Protein AF-A0A1A8D277-F1 (afdb_monomer_lite)

Foldseek 3Di:
DDDPDDDPDPPPPPDDPPVPVVVVVVVVVVVVVVVVPPPPDDDFDDWADWDWAPDDPVKIKTFTHAGPDFDQWDWDWDADPVGDIDIDIGGRVDGMDMD

Radius of gyration: 30.78 Å; chains: 1; bounding box: 36×24×105 Å

Structure (mmCIF, N/CA/C/O backbone):
data_AF-A0A1A8D277-F1
#
_entry.id   AF-A0A1A8D277-F1
#
loop_
_atom_site.group_PDB
_atom_site.id
_atom_site.type_symbol
_atom_site.label_atom_id
_atom_site.label_alt_id
_atom_site.label_comp_id
_atom_site.label_asym_id
_atom_site.label_entity_id
_atom_site.label_seq_id
_atom_site.pdbx_PDB_ins_code
_atom_site.Cartn_x
_atom_site.Cartn_y
_atom_site.Cartn_z
_atom_site.occupancy
_atom_site.B_iso_or_equiv
_atom_site.auth_seq_id
_atom_site.auth_comp_id
_atom_site.auth_asym_id
_atom_site.auth_atom_id
_atom_site.pdbx_PDB_model_num
ATOM 1 N N . LEU A 1 1 ? 0.867 -13.371 89.975 1.00 43.84 1 LEU A N 1
ATOM 2 C CA . LEU A 1 1 ? 0.902 -12.444 88.822 1.00 43.84 1 LEU A CA 1
ATOM 3 C C . LEU A 1 1 ? -0.432 -12.545 88.092 1.00 43.84 1 LEU A C 1
ATOM 5 O O . LEU A 1 1 ? -0.760 -13.638 87.655 1.00 43.84 1 LEU A O 1
ATOM 9 N N . ARG A 1 2 ? -1.218 -11.464 88.009 1.00 46.56 2 ARG A N 1
ATOM 10 C CA . ARG A 1 2 ? -2.378 -11.377 87.105 1.00 46.56 2 ARG A CA 1
ATOM 11 C C . ARG A 1 2 ? -1.921 -10.592 85.880 1.00 46.56 2 ARG A C 1
ATOM 13 O O . ARG A 1 2 ? -1.563 -9.429 86.026 1.00 46.56 2 ARG A O 1
ATOM 20 N N . SER A 1 3 ? -1.856 -11.238 84.720 1.00 54.50 3 SER A N 1
ATOM 21 C CA . SER A 1 3 ? -1.573 -10.556 83.459 1.00 54.50 3 SER A CA 1
ATOM 22 C C . SER A 1 3 ? -2.796 -9.732 83.070 1.00 54.50 3 SER A C 1
ATOM 24 O O . SER A 1 3 ? -3.867 -10.287 82.836 1.00 54.50 3 SER A O 1
ATOM 26 N N . ILE A 1 4 ? -2.636 -8.413 83.034 1.00 53.00 4 ILE A N 1
ATOM 27 C CA . ILE A 1 4 ? -3.587 -7.493 82.411 1.00 53.00 4 ILE A CA 1
ATOM 28 C C . ILE A 1 4 ? -3.081 -7.314 80.981 1.00 53.00 4 ILE A C 1
ATOM 30 O O . ILE A 1 4 ? -2.300 -6.410 80.706 1.00 53.00 4 ILE A O 1
ATOM 34 N N . ALA A 1 5 ? -3.417 -8.255 80.105 1.00 56.59 5 ALA A N 1
ATOM 35 C CA . ALA A 1 5 ? -3.294 -8.046 78.672 1.00 56.59 5 ALA A CA 1
ATOM 36 C C . ALA A 1 5 ? -4.706 -7.736 78.180 1.00 56.59 5 ALA A C 1
ATOM 38 O O . ALA A 1 5 ? -5.592 -8.577 78.314 1.00 56.59 5 ALA A O 1
ATOM 39 N N . THR A 1 6 ? -4.926 -6.507 77.722 1.00 65.69 6 THR A N 1
ATOM 40 C CA . THR A 1 6 ? -6.150 -6.149 77.005 1.00 65.69 6 THR A CA 1
ATOM 41 C C . THR A 1 6 ? -6.123 -6.884 75.670 1.00 65.69 6 THR A C 1
ATOM 43 O O . THR A 1 6 ? -5.074 -6.908 75.019 1.00 65.69 6 THR A O 1
ATOM 46 N N . ASP A 1 7 ? -7.239 -7.506 75.292 1.00 66.38 7 ASP A N 1
ATOM 47 C CA . ASP A 1 7 ? -7.389 -8.113 73.970 1.00 66.38 7 ASP A CA 1
ATOM 48 C C . ASP A 1 7 ? -7.052 -7.062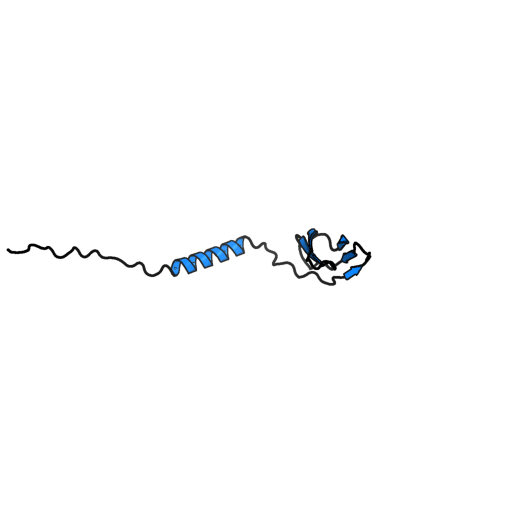 72.898 1.00 66.38 7 ASP A C 1
ATOM 50 O O . ASP A 1 7 ? -7.392 -5.888 73.080 1.00 66.38 7 ASP A O 1
ATOM 54 N N . PRO A 1 8 ? -6.314 -7.419 71.832 1.00 64.88 8 PRO A N 1
ATOM 55 C CA . PRO A 1 8 ? -5.897 -6.437 70.843 1.00 64.88 8 PRO A CA 1
ATOM 56 C C . PRO A 1 8 ? -7.136 -5.792 70.219 1.00 64.88 8 PRO A C 1
ATOM 58 O O . PRO A 1 8 ? -8.061 -6.505 69.826 1.00 64.88 8 PRO A O 1
ATOM 61 N N . ASP A 1 9 ? -7.138 -4.456 70.129 1.00 64.31 9 ASP A N 1
ATOM 62 C CA . ASP A 1 9 ? -8.172 -3.725 69.401 1.00 64.31 9 ASP A CA 1
ATOM 63 C C . ASP A 1 9 ? -8.278 -4.335 68.008 1.00 64.31 9 ASP A C 1
ATOM 65 O O . ASP A 1 9 ? -7.282 -4.478 67.294 1.00 64.31 9 ASP A O 1
ATOM 69 N N . GLU A 1 10 ? -9.489 -4.754 67.663 1.00 62.53 10 GLU A N 1
ATOM 70 C CA . GLU A 1 10 ? -9.809 -5.400 66.405 1.00 62.53 10 GLU A CA 1
ATOM 71 C C . GLU A 1 10 ? -9.505 -4.399 65.280 1.00 62.53 10 GLU A C 1
ATOM 73 O O . GLU A 1 10 ? -10.316 -3.544 64.923 1.00 62.53 10 GLU A O 1
ATOM 78 N N . ILE A 1 11 ? -8.276 -4.429 64.761 1.00 62.25 11 ILE A N 1
ATOM 79 C CA . ILE A 1 11 ? -7.869 -3.646 63.598 1.00 62.25 11 ILE A CA 1
ATOM 80 C C . ILE A 1 11 ? -8.610 -4.251 62.415 1.00 62.25 11 ILE A C 1
ATOM 82 O O . ILE A 1 11 ? -8.190 -5.249 61.830 1.00 62.25 11 ILE A O 1
ATOM 86 N N . HIS A 1 12 ? -9.763 -3.661 62.110 1.00 60.28 12 HIS A N 1
ATOM 87 C CA . HIS A 1 12 ? -10.608 -4.038 60.991 1.00 60.28 12 HIS A CA 1
ATOM 88 C C . HIS A 1 12 ? -9.846 -3.739 59.695 1.00 60.28 12 HIS A C 1
ATOM 90 O O . HIS A 1 12 ? -9.880 -2.630 59.160 1.00 60.28 12 HIS A O 1
ATOM 96 N N . MET A 1 13 ? -9.100 -4.730 59.210 1.00 59.09 13 MET A N 1
ATOM 97 C CA . MET A 1 13 ? -8.437 -4.679 57.917 1.00 59.09 13 MET A CA 1
ATOM 98 C C . MET A 1 13 ? -9.501 -4.947 56.851 1.00 59.09 13 MET A C 1
ATOM 100 O O . MET A 1 13 ? -9.859 -6.092 56.573 1.00 59.09 13 MET A O 1
ATOM 104 N N . TYR A 1 14 ? -10.056 -3.882 56.280 1.00 57.41 14 TYR A N 1
ATOM 105 C CA . TYR A 1 14 ? -10.924 -4.004 55.115 1.00 57.41 14 TYR A CA 1
ATOM 106 C C . TYR A 1 14 ? -10.041 -4.330 53.913 1.00 57.41 14 TYR A C 1
ATOM 108 O O . TYR A 1 14 ? -9.392 -3.451 53.347 1.00 57.41 14 TYR A O 1
ATOM 116 N N . ASN A 1 15 ? -9.983 -5.611 53.550 1.00 57.81 15 ASN A N 1
ATOM 117 C CA . ASN A 1 15 ? -9.430 -6.009 52.264 1.00 57.81 15 ASN A CA 1
ATOM 118 C C . ASN A 1 15 ? -10.270 -5.337 51.180 1.00 57.81 15 ASN A C 1
ATOM 120 O O . ASN A 1 15 ? -11.472 -5.587 51.071 1.00 57.81 15 ASN A O 1
ATOM 124 N N . VAL A 1 16 ? -9.645 -4.452 50.409 1.00 63.44 16 VAL A N 1
ATOM 125 C CA . VAL A 1 16 ? -10.282 -3.904 49.217 1.00 63.44 16 VAL A CA 1
ATOM 126 C C . VAL A 1 16 ? -10.401 -5.064 48.237 1.00 63.44 16 VAL A C 1
ATOM 128 O O . VAL A 1 16 ? -9.405 -5.728 47.946 1.00 63.44 16 VAL A O 1
ATOM 131 N N . ALA A 1 17 ? -11.627 -5.357 47.799 1.00 60.69 17 ALA A N 1
ATOM 132 C CA . ALA A 1 17 ? -11.850 -6.327 46.739 1.00 60.69 17 ALA A CA 1
ATOM 133 C C . ALA A 1 17 ? -10.989 -5.936 45.532 1.00 60.69 17 ALA A C 1
ATOM 135 O O . ALA A 1 17 ? -10.865 -4.749 45.227 1.00 60.69 17 ALA A O 1
ATOM 136 N N . AS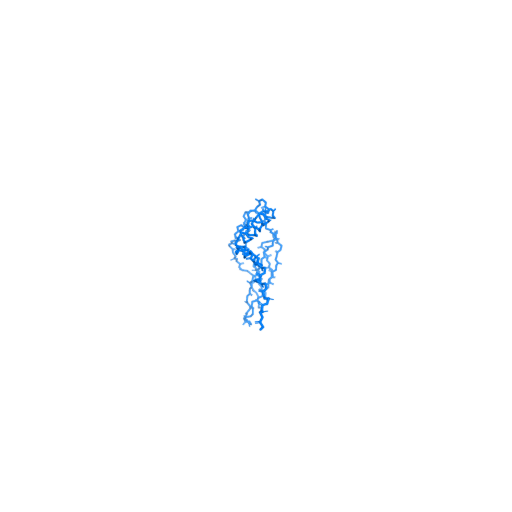P A 1 18 ? -10.375 -6.938 44.907 1.00 63.53 18 ASP A N 1
ATOM 137 C CA . ASP A 1 18 ? -9.500 -6.795 43.749 1.00 63.53 18 ASP A CA 1
ATOM 138 C C . ASP A 1 18 ? -10.034 -5.728 42.779 1.00 63.53 18 ASP A C 1
ATOM 140 O O . ASP A 1 18 ? -11.214 -5.754 42.405 1.00 63.53 18 ASP A O 1
ATOM 144 N N . PHE A 1 19 ? -9.179 -4.778 42.388 1.00 71.50 19 PHE A N 1
ATOM 145 C CA . PHE A 1 19 ? -9.528 -3.611 41.569 1.00 71.50 19 PHE A CA 1
ATOM 146 C C . PHE A 1 19 ? -9.814 -3.984 40.102 1.00 71.50 19 PHE A C 1
ATOM 148 O O . PHE A 1 19 ? -9.544 -3.211 39.189 1.00 71.50 19 PHE A O 1
ATOM 155 N N . SER A 1 20 ? -10.399 -5.153 39.865 1.00 68.50 20 SER A N 1
ATOM 156 C CA . SER A 1 20 ? -10.972 -5.594 38.592 1.00 68.50 20 SER A CA 1
ATOM 157 C C . SER A 1 20 ? -11.831 -4.511 37.925 1.00 68.50 20 SER A C 1
ATOM 159 O O . SER A 1 20 ? -11.729 -4.308 36.723 1.00 68.50 20 SER A O 1
ATOM 161 N N . PHE A 1 21 ? -12.564 -3.713 38.708 1.00 70.44 21 PHE A N 1
ATOM 162 C CA . PHE A 1 21 ? -13.319 -2.560 38.206 1.00 70.44 21 PHE A CA 1
ATOM 163 C C . PHE A 1 21 ? -12.447 -1.463 37.566 1.00 70.44 21 PHE A C 1
ATOM 165 O O . PHE A 1 21 ? -12.889 -0.781 36.644 1.00 70.44 21 PHE A O 1
ATOM 172 N N . LEU A 1 22 ? -11.205 -1.269 38.029 1.00 80.31 22 LEU A N 1
ATOM 173 C CA . LEU A 1 22 ? -10.284 -0.326 37.388 1.00 80.31 22 LEU A CA 1
ATOM 174 C C . LEU A 1 22 ? -9.858 -0.811 36.002 1.00 80.31 22 LEU A C 1
ATOM 176 O O . LEU A 1 22 ? -9.607 0.034 35.150 1.00 80.31 22 LEU A O 1
ATOM 180 N N . LEU A 1 23 ? -9.802 -2.125 35.761 1.00 80.50 23 LEU A N 1
ATOM 181 C CA . LEU A 1 23 ? -9.497 -2.662 34.433 1.00 80.50 23 LEU A CA 1
ATOM 182 C C . LEU A 1 23 ? -10.607 -2.291 33.446 1.00 80.50 23 LEU A C 1
ATOM 184 O O . LEU A 1 23 ? -10.314 -1.723 32.400 1.00 80.50 23 LEU A O 1
ATOM 188 N N . ASP A 1 24 ? -11.871 -2.456 33.843 1.00 82.50 24 ASP A N 1
ATOM 189 C CA . ASP A 1 24 ? -13.021 -2.067 33.016 1.00 82.50 24 ASP A CA 1
ATOM 190 C C . ASP A 1 24 ? -13.038 -0.557 32.712 1.00 82.50 24 ASP A C 1
ATOM 192 O O . ASP A 1 24 ? -13.340 -0.140 31.592 1.00 82.50 24 ASP A O 1
ATOM 196 N N . ILE A 1 25 ? -12.700 0.285 33.701 1.00 85.75 25 ILE A N 1
ATOM 197 C CA . ILE A 1 25 ? -12.599 1.741 33.504 1.00 85.75 25 ILE A CA 1
ATOM 198 C C . ILE A 1 25 ? -11.473 2.082 32.525 1.00 85.75 25 ILE A C 1
ATOM 200 O O . ILE A 1 25 ? -11.657 2.935 31.655 1.00 85.75 25 ILE A O 1
ATOM 204 N N . VAL A 1 26 ? -10.303 1.459 32.686 1.00 91.19 26 VAL A N 1
ATOM 205 C CA . VAL A 1 26 ? -9.132 1.716 31.842 1.00 91.19 26 VAL A CA 1
ATOM 206 C C . VAL A 1 26 ? -9.405 1.291 30.406 1.00 91.19 26 VAL A C 1
ATOM 208 O O . VAL A 1 26 ? -9.121 2.070 29.495 1.00 91.19 26 VAL A O 1
ATOM 211 N N . ASP A 1 27 ? -10.003 0.120 30.201 1.00 89.69 27 ASP A N 1
ATOM 212 C CA . ASP A 1 27 ? -10.357 -0.383 28.874 1.00 89.69 27 ASP A CA 1
ATOM 213 C C . ASP A 1 27 ? -11.384 0.535 28.206 1.00 89.69 27 ASP A C 1
ATOM 215 O O . ASP A 1 27 ? -11.171 1.014 27.091 1.00 89.69 27 ASP A O 1
ATOM 219 N N . ASN A 1 28 ? -12.451 0.896 28.927 1.00 88.38 28 ASN A N 1
ATOM 220 C CA . ASN A 1 28 ? -13.483 1.777 28.391 1.00 88.38 28 ASN A CA 1
ATOM 221 C C . ASN A 1 28 ? -12.937 3.164 28.029 1.00 88.38 28 ASN A C 1
ATOM 223 O O . ASN A 1 28 ? -13.270 3.713 26.975 1.00 88.38 28 ASN A O 1
ATOM 227 N N . LEU A 1 29 ? -12.095 3.743 28.885 1.00 91.06 29 LEU A N 1
ATOM 228 C CA . LEU A 1 29 ? -11.489 5.043 28.619 1.00 91.06 29 LEU A CA 1
ATOM 229 C C . LEU A 1 29 ? -10.525 4.976 27.429 1.00 91.06 29 LEU A C 1
ATOM 231 O O . LEU A 1 29 ? -10.524 5.886 26.599 1.00 91.06 29 LEU A O 1
ATOM 235 N N . SER A 1 30 ? -9.742 3.900 27.330 1.00 91.12 30 SER A N 1
ATOM 236 C CA . SER A 1 30 ? -8.806 3.671 26.226 1.00 91.12 30 SER A CA 1
ATOM 237 C C . SER A 1 30 ? -9.536 3.564 24.891 1.00 91.12 30 SER A C 1
ATOM 239 O O . SER A 1 30 ? -9.152 4.232 23.930 1.00 91.12 30 SER A O 1
ATOM 241 N N . ASP A 1 31 ? -10.633 2.811 24.838 1.00 89.00 31 ASP A N 1
ATOM 242 C CA . ASP A 1 31 ? -11.453 2.672 23.635 1.00 89.00 31 ASP A CA 1
ATOM 243 C C . ASP A 1 31 ? -12.088 4.000 23.220 1.00 89.00 31 ASP A C 1
ATOM 245 O O . ASP A 1 31 ? -12.019 4.399 22.054 1.00 89.00 31 ASP A O 1
ATOM 249 N N . ASN A 1 32 ? -12.682 4.723 24.172 1.00 88.00 32 ASN A N 1
ATOM 250 C CA . ASN A 1 32 ? -13.294 6.020 23.893 1.00 88.00 32 ASN A CA 1
ATOM 251 C C . ASN A 1 32 ? -12.264 7.041 23.396 1.00 88.00 32 ASN A C 1
ATOM 253 O O . ASN A 1 32 ? -12.539 7.787 22.454 1.00 88.00 32 ASN A O 1
ATOM 257 N N . LEU A 1 33 ? -11.067 7.056 23.986 1.00 87.94 33 LEU A N 1
ATOM 258 C CA . LEU A 1 33 ? -9.990 7.943 23.562 1.00 87.94 33 LEU A CA 1
ATOM 259 C C . LEU A 1 33 ? -9.491 7.591 22.154 1.00 87.94 33 LEU A C 1
ATOM 261 O O . LEU A 1 33 ? -9.371 8.481 21.312 1.00 87.94 33 LEU A O 1
ATOM 265 N N . CYS A 1 34 ? -9.263 6.307 21.870 1.00 85.50 34 CYS A N 1
ATOM 266 C CA . CYS A 1 34 ? -8.859 5.836 20.545 1.00 85.50 34 CYS A CA 1
ATOM 267 C C . CYS A 1 34 ? -9.896 6.190 19.472 1.00 85.50 34 CYS A C 1
ATOM 269 O O . CYS A 1 34 ? -9.535 6.652 18.389 1.00 85.50 34 CYS A O 1
ATOM 271 N N . ASN A 1 35 ? -11.184 6.030 19.779 1.00 82.44 35 ASN A N 1
ATOM 272 C CA . ASN A 1 35 ? -12.269 6.364 18.859 1.00 82.44 35 ASN A CA 1
ATOM 273 C C . ASN A 1 35 ? -12.409 7.875 18.629 1.00 82.44 35 ASN A C 1
ATOM 275 O O . ASN A 1 35 ? -12.763 8.281 17.529 1.00 82.44 35 ASN A O 1
ATOM 279 N N . SER A 1 36 ? -12.091 8.703 19.628 1.00 80.25 36 SER A N 1
ATOM 280 C CA . SER A 1 36 ? -12.087 10.167 19.499 1.00 80.25 36 SER A CA 1
ATOM 281 C C . SER A 1 36 ? -10.991 10.674 18.548 1.00 80.25 36 SER A C 1
ATOM 283 O O . SER A 1 36 ? -11.186 11.657 17.836 1.00 80.25 36 SER A O 1
ATOM 285 N N . VAL A 1 37 ? -9.840 9.989 18.501 1.00 79.75 37 VAL A N 1
ATOM 286 C CA . VAL A 1 37 ? -8.714 10.339 17.612 1.00 79.75 37 VAL A CA 1
ATOM 287 C C . VAL A 1 37 ? -8.877 9.748 16.208 1.00 79.75 37 VAL A C 1
ATOM 289 O O . VAL A 1 37 ? -8.314 10.273 15.245 1.00 79.75 37 VAL A O 1
ATOM 292 N N . LYS A 1 38 ? -9.651 8.669 16.056 1.00 69.88 38 LYS A N 1
ATOM 293 C CA . LYS A 1 38 ? -9.927 8.057 14.755 1.00 69.88 38 LYS A CA 1
ATOM 294 C C . LYS A 1 38 ? -10.738 9.047 13.912 1.00 69.88 38 LYS A C 1
ATOM 296 O O . LYS A 1 38 ? -11.911 9.290 14.179 1.00 69.88 38 LYS A O 1
ATOM 301 N N . GLY A 1 39 ? -10.097 9.663 12.918 1.00 64.50 39 GLY A N 1
ATOM 302 C CA . GLY A 1 39 ? -10.774 10.555 11.976 1.00 64.50 39 GLY A CA 1
ATOM 303 C C . GLY A 1 39 ? -11.972 9.869 11.306 1.00 64.50 39 GLY A C 1
ATOM 304 O O . GLY A 1 39 ? -12.083 8.646 11.298 1.00 64.50 39 GLY A O 1
ATOM 305 N N . ALA A 1 40 ? -12.874 10.655 10.714 1.00 61.66 40 ALA A N 1
ATOM 306 C CA . ALA A 1 40 ? -14.107 10.142 10.102 1.00 61.66 40 ALA A CA 1
ATOM 307 C C . ALA A 1 40 ? -13.883 9.134 8.949 1.00 61.66 40 ALA A C 1
ATOM 309 O O . ALA A 1 40 ? -14.825 8.463 8.534 1.00 61.66 40 ALA A O 1
ATOM 310 N N . GLY A 1 41 ? -12.655 9.025 8.431 1.00 63.84 41 GLY A N 1
ATOM 311 C CA . GLY A 1 41 ? -12.252 7.993 7.481 1.00 63.84 41 GLY A CA 1
ATOM 312 C C . GLY A 1 41 ? -11.674 6.785 8.211 1.00 63.84 41 GLY A C 1
ATOM 313 O O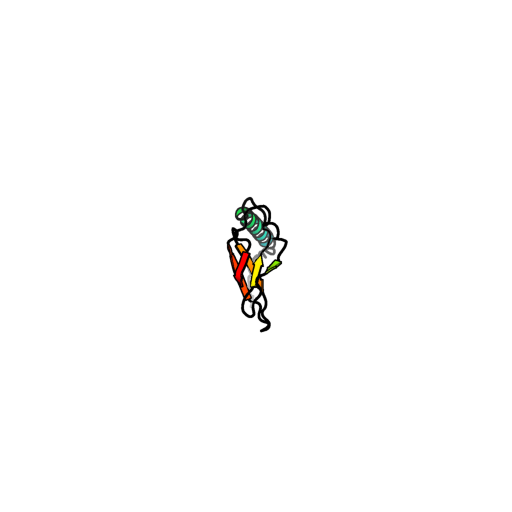 . GLY A 1 41 ? -10.747 6.922 9.009 1.00 63.84 41 GLY A O 1
ATOM 314 N N . GLY A 1 42 ? -12.204 5.593 7.927 1.00 69.81 42 GLY A N 1
ATOM 315 C CA . GLY A 1 42 ? -11.533 4.342 8.279 1.00 69.81 42 GLY A CA 1
ATOM 316 C C . GLY A 1 42 ? -10.125 4.263 7.671 1.00 69.81 42 GLY A C 1
ATOM 317 O O . GLY A 1 42 ? -9.703 5.146 6.926 1.00 69.81 42 GLY A O 1
ATOM 318 N N . ALA A 1 43 ? -9.384 3.199 7.992 1.00 72.44 43 ALA A N 1
ATOM 319 C CA . ALA A 1 43 ? -8.114 2.951 7.313 1.00 72.44 43 ALA A CA 1
ATOM 320 C C . ALA A 1 43 ? -8.350 2.921 5.787 1.00 72.44 43 ALA A C 1
ATOM 322 O O . ALA A 1 43 ? -9.348 2.326 5.372 1.00 72.44 43 ALA A O 1
ATOM 323 N N . PRO A 1 44 ? -7.489 3.562 4.974 1.00 81.50 44 PRO A N 1
ATOM 324 C CA . PRO A 1 44 ? -7.628 3.505 3.526 1.00 81.50 44 PRO A CA 1
ATOM 325 C C . PRO A 1 44 ? -7.536 2.054 3.055 1.00 81.50 44 PRO A C 1
ATOM 327 O O . PRO A 1 44 ? -6.814 1.244 3.650 1.00 81.50 44 PRO A O 1
ATOM 330 N N . ASP A 1 45 ? -8.261 1.734 1.984 1.00 89.81 45 ASP A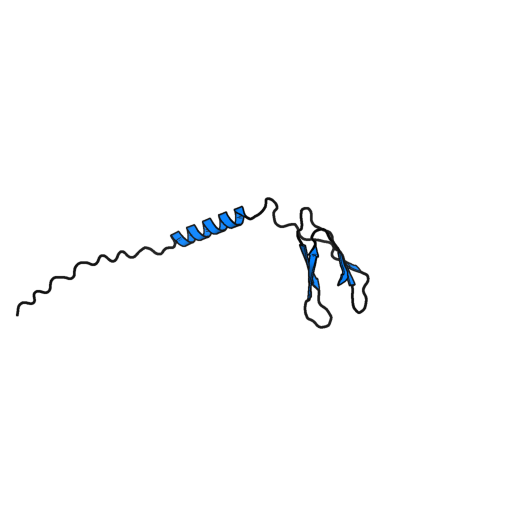 N 1
ATOM 331 C CA . ASP A 1 45 ? -8.149 0.425 1.350 1.00 89.81 45 ASP A CA 1
ATOM 332 C C . ASP A 1 45 ? -6.705 0.167 0.885 1.00 89.81 45 ASP A C 1
ATOM 334 O O . ASP A 1 45 ? -5.879 1.074 0.751 1.00 89.81 45 ASP A O 1
ATOM 338 N N . ALA A 1 46 ? -6.363 -1.098 0.651 1.00 92.75 46 ALA A N 1
ATOM 339 C CA . ALA A 1 46 ? -5.022 -1.440 0.195 1.00 92.75 46 ALA A CA 1
ATOM 340 C C . ALA A 1 46 ? -4.780 -0.954 -1.252 1.00 92.75 46 ALA A C 1
ATOM 342 O O . ALA A 1 46 ? -5.666 -1.104 -2.100 1.00 92.75 46 ALA A O 1
ATOM 343 N N . PRO A 1 47 ? -3.579 -0.438 -1.582 1.00 96.12 47 PRO A N 1
ATOM 344 C CA . PRO A 1 47 ? -3.203 -0.191 -2.969 1.00 96.12 47 PRO A CA 1
ATOM 345 C C . PRO A 1 47 ? -3.132 -1.509 -3.753 1.00 96.12 47 PRO A C 1
ATOM 347 O O . PRO A 1 47 ? -2.852 -2.575 -3.201 1.00 96.12 47 PRO A O 1
ATOM 350 N N . THR A 1 48 ? -3.362 -1.438 -5.062 1.00 97.75 48 THR A N 1
ATOM 351 C CA . THR A 1 48 ? -3.437 -2.617 -5.944 1.00 97.75 48 THR A CA 1
ATOM 352 C C . THR A 1 48 ? -2.533 -2.473 -7.169 1.00 97.75 48 THR A C 1
ATOM 354 O O . THR A 1 48 ? -1.911 -1.434 -7.368 1.00 97.75 48 THR A O 1
ATOM 357 N N . ASN A 1 49 ? -2.434 -3.520 -7.997 1.00 97.94 49 ASN A N 1
ATOM 358 C CA . ASN A 1 49 ? -1.706 -3.506 -9.276 1.00 97.94 49 ASN A CA 1
ATOM 359 C C . ASN A 1 49 ? -0.251 -3.011 -9.175 1.00 97.94 49 ASN A C 1
ATOM 361 O O . ASN A 1 49 ? 0.187 -2.209 -9.999 1.00 97.94 49 ASN A O 1
ATOM 365 N N . LEU A 1 50 ? 0.494 -3.472 -8.165 1.00 98.00 50 LEU A N 1
ATOM 366 C CA . LEU A 1 50 ? 1.924 -3.186 -8.065 1.00 98.00 50 LEU A CA 1
ATOM 367 C C . LEU A 1 50 ? 2.663 -3.823 -9.249 1.00 98.00 50 LEU A C 1
ATOM 369 O O . LEU A 1 50 ? 2.651 -5.043 -9.418 1.00 98.00 50 LEU A O 1
ATOM 373 N N . VAL A 1 51 ? 3.320 -2.993 -10.049 1.00 98.06 51 VAL A N 1
ATOM 374 C CA . VAL A 1 51 ? 4.125 -3.391 -11.204 1.00 98.06 51 VAL A CA 1
ATOM 375 C C . VAL A 1 51 ? 5.499 -2.740 -11.132 1.00 98.06 51 VAL A C 1
ATOM 377 O O . VAL A 1 51 ? 5.654 -1.647 -10.584 1.00 98.06 51 VAL A O 1
ATOM 380 N N . THR A 1 52 ? 6.500 -3.410 -11.700 1.00 97.12 52 THR A N 1
ATOM 381 C CA . THR A 1 52 ? 7.855 -2.872 -11.829 1.00 97.12 52 THR A CA 1
ATOM 382 C C . THR A 1 52 ? 8.227 -2.647 -13.292 1.00 97.12 52 THR A C 1
ATOM 384 O O . THR A 1 52 ? 7.810 -3.395 -14.179 1.00 97.12 52 THR A O 1
ATOM 387 N N . SER A 1 53 ? 8.996 -1.596 -13.565 1.00 97.81 53 SER A N 1
ATOM 388 C CA . SER A 1 53 ? 9.472 -1.238 -14.905 1.00 97.81 53 SER A CA 1
ATOM 389 C C . SER A 1 53 ? 10.861 -0.595 -14.853 1.00 97.81 53 SER A C 1
ATOM 391 O O . SER A 1 53 ? 11.418 -0.396 -13.774 1.00 97.81 53 SER A O 1
ATOM 393 N N . GLU A 1 54 ? 11.445 -0.313 -16.025 1.00 97.19 54 GLU A N 1
ATOM 394 C CA . GLU A 1 54 ? 12.731 0.401 -16.154 1.00 97.19 54 GLU A CA 1
ATOM 395 C C . GLU A 1 54 ? 13.866 -0.208 -15.312 1.00 97.19 54 GLU A C 1
ATOM 397 O O . GLU A 1 54 ? 14.643 0.489 -14.664 1.00 97.19 54 GLU A O 1
ATOM 402 N N . VAL A 1 55 ? 13.943 -1.539 -15.314 1.00 94.88 55 VAL A N 1
ATOM 403 C CA . VAL A 1 55 ? 14.899 -2.287 -14.498 1.00 94.88 55 VAL A CA 1
ATOM 404 C C . VAL A 1 55 ? 16.317 -2.114 -15.043 1.00 94.88 55 VAL A C 1
ATOM 406 O O . VAL A 1 55 ? 16.598 -2.408 -16.207 1.00 94.88 55 VAL A O 1
ATOM 409 N N . THR A 1 56 ? 17.224 -1.690 -14.171 1.00 93.00 56 THR A N 1
ATOM 410 C CA . THR A 1 56 ? 18.669 -1.640 -14.393 1.00 93.00 56 THR A CA 1
ATOM 411 C C . THR A 1 56 ? 19.391 -2.505 -13.356 1.00 93.00 56 THR A C 1
ATOM 413 O O . THR A 1 56 ? 18.778 -3.123 -12.490 1.00 93.00 56 THR A O 1
ATOM 416 N N . HIS A 1 57 ? 20.723 -2.551 -13.417 1.00 88.62 57 HIS A N 1
ATOM 417 C CA . HIS A 1 57 ? 21.521 -3.242 -12.399 1.00 88.62 57 HIS A CA 1
ATOM 418 C C . HIS A 1 57 ? 21.482 -2.573 -11.016 1.00 88.62 57 HIS A C 1
ATOM 420 O O . HIS A 1 57 ? 21.928 -3.183 -10.050 1.00 88.62 57 HIS A O 1
ATOM 426 N N . GLN A 1 58 ? 21.026 -1.320 -10.934 1.00 89.44 58 GLN A N 1
ATOM 427 C CA . GLN A 1 58 ? 21.096 -0.494 -9.724 1.00 89.44 58 GLN A CA 1
ATOM 428 C C . GLN A 1 58 ? 19.748 0.096 -9.322 1.00 89.44 58 GLN A C 1
ATOM 430 O O . GLN A 1 58 ? 19.657 0.640 -8.231 1.00 89.44 58 GLN A O 1
ATOM 435 N N . SER A 1 59 ? 18.741 0.030 -10.193 1.00 93.31 59 SER A N 1
ATOM 436 C CA . SER A 1 59 ? 17.458 0.665 -9.938 1.00 93.31 59 SER A CA 1
ATOM 437 C C . SER A 1 59 ? 16.307 0.014 -10.683 1.00 93.31 59 SER A C 1
ATOM 439 O O . SER A 1 59 ? 16.499 -0.681 -11.683 1.00 93.31 59 SER A O 1
ATOM 441 N N . PHE A 1 60 ? 15.097 0.282 -10.220 1.00 96.06 60 PHE A N 1
ATOM 442 C CA . PHE A 1 60 ? 13.862 -0.016 -10.928 1.00 96.06 60 PHE A CA 1
ATOM 443 C C . PHE A 1 60 ? 12.773 0.977 -10.523 1.00 96.06 60 PHE A C 1
ATOM 445 O O . PHE A 1 60 ? 12.845 1.641 -9.491 1.00 96.06 60 PHE A O 1
ATOM 452 N N . ARG A 1 61 ? 11.727 1.076 -11.337 1.00 98.00 61 ARG A N 1
ATOM 453 C CA . ARG A 1 61 ? 10.533 1.851 -11.009 1.00 98.00 61 ARG A CA 1
ATOM 454 C C . ARG A 1 61 ? 9.459 0.924 -10.475 1.00 98.00 61 ARG A C 1
ATOM 456 O O . ARG A 1 61 ? 9.150 -0.073 -11.118 1.00 98.00 61 ARG A O 1
ATOM 463 N N . ALA A 1 62 ? 8.874 1.267 -9.336 1.00 98.31 62 ALA A N 1
ATOM 464 C CA . ALA A 1 62 ? 7.652 0.656 -8.830 1.00 98.31 62 ALA A CA 1
ATOM 465 C C . ALA A 1 62 ? 6.466 1.590 -9.099 1.00 98.31 62 ALA A C 1
ATOM 467 O O . ALA A 1 62 ? 6.576 2.806 -8.914 1.00 98.31 62 ALA A O 1
ATOM 468 N N . THR A 1 63 ? 5.334 1.034 -9.521 1.00 98.44 63 THR A N 1
ATOM 469 C CA . THR A 1 63 ? 4.085 1.769 -9.766 1.00 98.44 63 THR A CA 1
ATOM 470 C C . THR A 1 63 ? 2.907 0.946 -9.255 1.00 98.44 63 THR A C 1
ATOM 472 O O . THR A 1 63 ? 2.894 -0.268 -9.428 1.00 98.44 63 THR A O 1
ATOM 475 N N . TRP A 1 64 ? 1.923 1.583 -8.627 1.00 98.38 64 TRP A N 1
ATOM 476 C CA . TRP A 1 64 ? 0.716 0.938 -8.096 1.00 98.38 64 TRP A CA 1
ATOM 477 C C . TRP A 1 64 ? -0.532 1.776 -8.394 1.00 98.38 64 TRP A C 1
ATOM 479 O O . TRP A 1 64 ? -0.455 2.900 -8.876 1.00 98.38 64 TRP A O 1
ATOM 489 N N . THR A 1 65 ? -1.708 1.219 -8.124 1.00 98.38 65 THR A N 1
ATOM 490 C CA . THR A 1 65 ? -2.995 1.924 -8.152 1.00 98.38 65 THR A CA 1
ATOM 491 C C . THR A 1 65 ? -3.379 2.326 -6.728 1.00 98.38 65 THR A C 1
ATOM 493 O O . THR A 1 65 ? -3.376 1.480 -5.830 1.00 98.38 65 THR A O 1
ATOM 496 N N . ALA A 1 66 ? -3.695 3.607 -6.522 1.00 96.69 66 ALA A N 1
ATOM 497 C CA . ALA A 1 66 ? -4.162 4.132 -5.238 1.00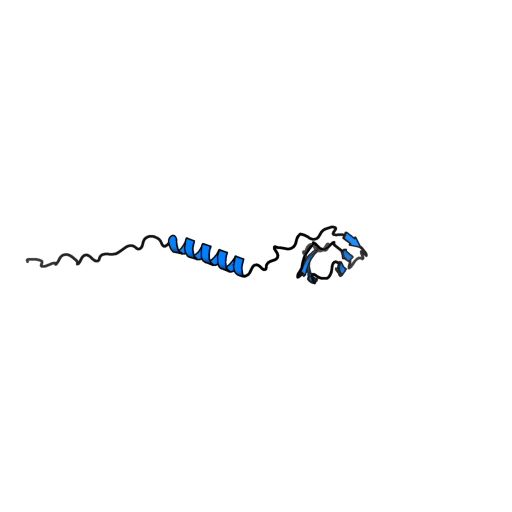 96.69 66 ALA A CA 1
ATOM 498 C C . ALA A 1 66 ? -5.564 3.595 -4.871 1.00 96.69 66 ALA A C 1
ATOM 500 O O . ALA A 1 66 ? -6.370 3.361 -5.776 1.00 96.69 66 ALA A O 1
ATOM 501 N N . PRO A 1 67 ? -5.867 3.407 -3.574 1.00 93.94 67 PRO A N 1
ATOM 502 C CA . PRO A 1 67 ? -7.216 3.097 -3.102 1.00 93.94 67 PRO A CA 1
ATOM 503 C C . PRO A 1 67 ? -8.170 4.291 -3.247 1.00 93.94 67 PRO A C 1
ATOM 505 O O . PRO A 1 67 ? -7.746 5.424 -3.488 1.00 93.94 67 PRO A O 1
ATOM 508 N N . GLU A 1 68 ? -9.467 4.049 -3.050 1.00 88.75 68 GLU A N 1
ATOM 509 C CA . GLU A 1 68 ? -10.429 5.138 -2.899 1.00 88.75 68 GLU A CA 1
ATOM 510 C C . GLU A 1 68 ? -10.259 5.806 -1.526 1.00 88.75 68 GLU A C 1
ATOM 512 O O . GLU A 1 68 ? -10.221 5.147 -0.488 1.00 88.75 68 GLU A O 1
ATOM 517 N N . GLY A 1 69 ? -10.169 7.135 -1.518 1.00 86.81 69 GLY A N 1
ATOM 518 C CA . GLY A 1 69 ? -10.047 7.927 -0.297 1.00 86.81 69 GLY A CA 1
ATOM 519 C C . GLY A 1 69 ? -8.645 8.492 -0.043 1.00 86.81 69 GLY A C 1
ATOM 520 O O . GLY A 1 69 ? -7.724 8.311 -0.840 1.00 86.81 69 GLY A O 1
ATOM 521 N N . PRO A 1 70 ? -8.493 9.267 1.042 1.00 88.19 70 PRO A N 1
ATOM 522 C CA . PRO A 1 70 ? -7.241 9.938 1.354 1.00 88.19 70 PRO A CA 1
ATOM 523 C C . PRO A 1 70 ? -6.195 8.942 1.863 1.00 88.19 70 PRO A C 1
ATOM 525 O O . PRO A 1 70 ? -6.430 8.207 2.822 1.00 88.19 70 PRO A O 1
ATOM 528 N N . VAL A 1 71 ? -5.010 8.979 1.259 1.00 92.62 71 VAL A N 1
ATOM 529 C CA . VAL A 1 71 ? -3.814 8.283 1.741 1.00 92.62 71 VAL A CA 1
ATOM 530 C C . VAL A 1 71 ? -2.806 9.332 2.185 1.00 92.62 71 VAL A C 1
ATOM 532 O O . VAL A 1 71 ? -2.583 10.311 1.481 1.00 92.62 71 VAL A O 1
ATOM 535 N N . GLU A 1 72 ? -2.194 9.135 3.351 1.00 92.38 72 GLU A N 1
ATOM 536 C CA . GLU A 1 72 ? -1.140 10.029 3.838 1.00 92.38 72 GLU A CA 1
ATOM 537 C C . GLU A 1 72 ? 0.221 9.656 3.242 1.00 92.38 72 GLU A C 1
ATOM 539 O O . GLU A 1 72 ? 0.924 10.514 2.715 1.00 92.38 72 GLU A O 1
ATOM 544 N N . LYS A 1 73 ? 0.590 8.370 3.309 1.00 95.56 73 LYS A N 1
ATOM 545 C CA . LYS A 1 73 ? 1.851 7.835 2.782 1.00 95.56 73 LYS A CA 1
ATOM 546 C C . LYS A 1 73 ? 1.721 6.376 2.373 1.00 95.56 73 LYS A C 1
ATOM 548 O O . LYS A 1 73 ? 0.970 5.617 2.985 1.00 95.56 73 LYS A O 1
ATOM 553 N N . TYR A 1 74 ? 2.553 5.970 1.424 1.00 96.88 74 TYR A N 1
ATOM 554 C CA . TYR A 1 74 ? 2.822 4.569 1.121 1.00 96.88 74 TYR A CA 1
ATOM 555 C C . TYR A 1 74 ? 4.159 4.146 1.730 1.00 96.88 74 TYR A C 1
ATOM 557 O O . TYR A 1 74 ? 5.119 4.917 1.749 1.00 96.88 74 TYR A O 1
ATOM 565 N N . ARG A 1 75 ? 4.233 2.903 2.212 1.00 97.00 75 ARG A N 1
ATOM 566 C CA . ARG A 1 75 ? 5.491 2.248 2.585 1.00 97.00 75 ARG A CA 1
ATOM 567 C C . ARG A 1 75 ? 5.808 1.205 1.524 1.00 97.00 75 ARG A C 1
ATOM 569 O O . ARG A 1 75 ? 5.080 0.222 1.409 1.00 97.00 75 ARG A O 1
ATOM 576 N N . VAL A 1 76 ? 6.880 1.423 0.774 1.00 97.12 76 VAL A N 1
ATOM 577 C CA . VAL A 1 76 ? 7.366 0.479 -0.233 1.00 97.12 76 VAL A CA 1
ATOM 578 C C . VAL A 1 76 ? 8.550 -0.273 0.354 1.00 97.12 76 VAL A C 1
ATOM 580 O O . VAL A 1 76 ? 9.514 0.342 0.801 1.00 97.12 76 VAL A O 1
ATOM 583 N N . GLU A 1 77 ? 8.453 -1.598 0.385 1.00 96.50 77 GLU A N 1
ATOM 584 C CA . GLU A 1 77 ? 9.500 -2.489 0.881 1.00 96.50 77 GLU A CA 1
ATOM 585 C C . GLU A 1 77 ? 10.044 -3.317 -0.284 1.00 96.50 77 GLU A C 1
ATOM 587 O O . GLU A 1 77 ? 9.274 -3.907 -1.046 1.00 96.50 77 GLU A O 1
ATOM 592 N N . TYR A 1 78 ? 11.365 -3.339 -0.441 1.00 93.19 78 TYR A N 1
ATOM 593 C CA . TYR A 1 78 ? 12.050 -4.111 -1.474 1.00 93.19 78 TYR A CA 1
ATOM 594 C C . TYR A 1 78 ? 13.271 -4.812 -0.891 1.00 93.19 78 TYR A C 1
ATOM 596 O O . TYR A 1 78 ? 13.757 -4.470 0.181 1.00 93.19 78 TYR A O 1
ATOM 604 N N . MET A 1 79 ? 13.772 -5.820 -1.598 1.00 91.81 79 MET A N 1
ATOM 605 C CA . MET A 1 79 ? 14.955 -6.567 -1.189 1.00 91.81 79 MET A CA 1
ATOM 606 C C . MET A 1 79 ? 15.905 -6.671 -2.371 1.00 91.81 79 MET A C 1
ATOM 608 O O . MET A 1 79 ? 15.514 -7.085 -3.464 1.00 91.81 79 MET A O 1
ATOM 612 N N . THR A 1 80 ? 17.161 -6.304 -2.146 1.00 85.00 80 THR A N 1
ATOM 613 C CA . THR A 1 80 ? 18.223 -6.512 -3.131 1.00 85.00 80 THR A CA 1
ATOM 614 C C . THR A 1 80 ? 18.807 -7.915 -2.982 1.00 85.00 80 THR A C 1
ATOM 616 O O . THR A 1 80 ? 18.592 -8.602 -1.984 1.00 85.00 80 THR A O 1
ATOM 619 N N . VAL A 1 81 ? 19.623 -8.345 -3.946 1.00 83.62 81 VAL A N 1
ATOM 620 C CA . VAL A 1 81 ? 20.350 -9.629 -3.864 1.00 83.62 81 VAL A CA 1
ATOM 621 C C . VAL A 1 81 ? 21.261 -9.744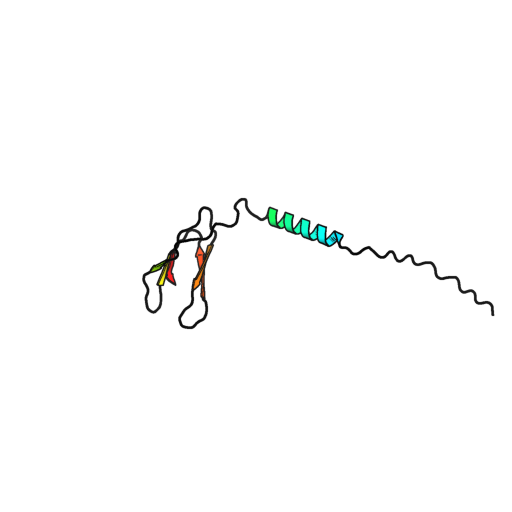 -2.633 1.00 83.62 81 VAL A C 1
ATOM 623 O O . VAL A 1 81 ? 21.668 -10.847 -2.284 1.00 83.62 81 VAL A O 1
ATOM 626 N N . SER A 1 82 ? 21.571 -8.626 -1.963 1.00 81.31 82 SER A N 1
ATOM 627 C CA . SER A 1 82 ? 22.314 -8.609 -0.698 1.00 81.31 82 SER A CA 1
ATOM 628 C C . SER A 1 82 ? 21.509 -9.159 0.494 1.00 81.31 82 SER A C 1
ATOM 630 O O . SER A 1 82 ? 22.097 -9.513 1.513 1.00 81.31 82 SER A O 1
ATOM 632 N N . GLY A 1 83 ? 20.183 -9.284 0.352 1.00 85.38 83 GLY A N 1
ATOM 633 C CA . GLY A 1 83 ? 19.293 -9.995 1.274 1.00 85.38 83 GLY A CA 1
ATOM 634 C C . GLY A 1 83 ? 18.689 -9.156 2.402 1.00 85.38 83 GLY A C 1
ATOM 635 O O . GLY A 1 83 ? 17.829 -9.662 3.121 1.00 85.38 83 GLY A O 1
ATOM 636 N N . ALA A 1 84 ? 19.086 -7.892 2.564 1.00 92.06 84 ALA A N 1
ATOM 637 C CA . ALA A 1 84 ? 18.453 -6.995 3.530 1.00 92.06 84 ALA A CA 1
ATOM 638 C C . ALA A 1 84 ? 17.220 -6.307 2.908 1.00 92.06 84 ALA A C 1
ATOM 640 O O . ALA A 1 84 ? 17.321 -5.803 1.785 1.00 92.06 84 ALA A O 1
ATOM 641 N N . PRO A 1 85 ? 16.063 -6.285 3.599 1.00 93.12 85 PRO A N 1
ATOM 642 C CA . PRO A 1 85 ? 14.929 -5.483 3.170 1.00 93.12 85 PRO A CA 1
ATOM 643 C C . PRO A 1 85 ? 15.215 -3.996 3.406 1.00 93.12 85 PRO A C 1
ATOM 645 O O . PRO A 1 85 ? 15.696 -3.596 4.467 1.00 93.12 85 PRO A O 1
ATOM 648 N N . GLU A 1 86 ? 14.885 -3.182 2.415 1.00 93.44 86 GLU A N 1
ATOM 649 C CA . GLU A 1 86 ? 14.966 -1.728 2.445 1.00 93.44 86 GLU A CA 1
ATOM 650 C C . GLU A 1 86 ? 13.557 -1.144 2.321 1.00 93.44 86 GLU A C 1
ATOM 652 O O . GLU A 1 86 ? 12.674 -1.725 1.683 1.00 93.44 86 GLU A O 1
ATOM 657 N N . GLN A 1 87 ? 13.331 -0.001 2.969 1.00 96.00 87 GLN A N 1
ATOM 658 C CA . GLN A 1 87 ? 12.020 0.639 3.036 1.00 96.00 87 GLN A CA 1
ATOM 659 C C . GLN A 1 87 ? 12.111 2.102 2.629 1.00 96.00 87 GLN A C 1
ATOM 661 O O . GLN A 1 87 ? 12.968 2.844 3.111 1.00 96.00 87 GLN A O 1
ATOM 666 N N . VAL A 1 88 ? 11.171 2.524 1.788 1.00 96.88 88 VAL A N 1
ATOM 667 C CA . VAL A 1 88 ? 11.010 3.914 1.363 1.00 96.88 88 VAL A CA 1
ATOM 668 C C . VAL A 1 88 ? 9.579 4.356 1.640 1.00 96.88 88 VAL A C 1
ATOM 670 O O . VAL A 1 88 ? 8.619 3.624 1.389 1.00 96.88 88 VAL A O 1
ATOM 673 N N . PHE A 1 89 ? 9.440 5.566 2.178 1.00 97.62 89 PHE A N 1
ATOM 674 C CA . PHE A 1 89 ? 8.149 6.209 2.381 1.00 97.62 89 PHE A CA 1
ATOM 675 C C . PHE A 1 89 ? 7.884 7.188 1.244 1.00 97.62 89 PHE A C 1
ATOM 677 O O . PHE A 1 89 ? 8.701 8.069 0.982 1.00 97.62 89 PHE A O 1
ATOM 684 N N . VAL A 1 90 ? 6.737 7.025 0.599 1.00 97.94 90 VAL A N 1
ATOM 685 C CA . VAL A 1 90 ? 6.289 7.818 -0.549 1.00 97.94 90 VAL A CA 1
ATOM 686 C C . VAL A 1 90 ? 5.065 8.623 -0.128 1.00 97.94 90 VAL A C 1
ATOM 688 O O . VAL A 1 90 ? 4.260 8.142 0.674 1.00 97.94 90 VAL A O 1
ATOM 691 N N . ASP A 1 91 ? 4.940 9.851 -0.623 1.00 97.38 91 ASP A N 1
ATOM 692 C CA . ASP A 1 91 ? 3.782 10.697 -0.335 1.00 97.38 91 ASP A CA 1
ATOM 693 C C . ASP A 1 91 ? 2.487 10.042 -0.845 1.00 97.38 91 ASP A C 1
ATOM 695 O O . ASP A 1 91 ? 2.478 9.385 -1.885 1.00 97.38 91 ASP A O 1
ATOM 699 N N . GLY A 1 92 ? 1.381 10.190 -0.113 1.00 95.69 92 GLY A N 1
ATOM 700 C CA . GLY A 1 92 ? 0.104 9.566 -0.463 1.00 95.69 92 GLY A CA 1
ATOM 701 C C . GLY A 1 92 ? -0.511 10.062 -1.777 1.00 95.69 92 GLY A C 1
ATOM 702 O O . GLY A 1 92 ? -1.392 9.398 -2.326 1.00 95.69 92 GLY A O 1
ATOM 703 N N . THR A 1 93 ? -0.034 11.195 -2.305 1.00 96.00 93 THR A N 1
ATOM 704 C CA . THR A 1 93 ? -0.421 11.722 -3.624 1.00 96.00 93 THR A CA 1
ATOM 705 C C . THR A 1 93 ? 0.338 11.081 -4.788 1.00 96.00 93 THR A C 1
ATOM 707 O O . THR A 1 93 ? -0.084 11.210 -5.940 1.00 96.00 93 THR A O 1
ATOM 710 N N . GLU A 1 94 ? 1.423 10.354 -4.513 1.00 97.94 94 GLU A N 1
ATOM 711 C CA . GLU A 1 94 ? 2.231 9.677 -5.520 1.00 97.94 94 GLU A CA 1
ATOM 712 C C . GLU A 1 94 ? 1.898 8.185 -5.591 1.00 97.94 94 GLU A C 1
ATOM 714 O O . GLU A 1 94 ? 1.597 7.521 -4.602 1.00 97.94 94 GLU A O 1
ATOM 719 N N . THR A 1 95 ? 1.970 7.633 -6.797 1.00 97.94 95 THR A N 1
ATOM 720 C CA . THR A 1 95 ? 1.685 6.212 -7.065 1.00 97.94 95 THR A CA 1
ATOM 721 C C . THR A 1 95 ? 2.858 5.499 -7.727 1.00 97.94 95 THR A C 1
ATOM 723 O O . THR A 1 95 ? 2.715 4.411 -8.287 1.00 97.94 95 THR A O 1
ATOM 726 N N . THR A 1 96 ? 4.036 6.124 -7.696 1.00 98.25 96 THR A N 1
ATOM 727 C CA . THR A 1 96 ? 5.254 5.580 -8.282 1.00 98.25 96 THR A CA 1
ATOM 728 C C . THR A 1 96 ? 6.499 6.074 -7.558 1.00 98.25 96 THR A C 1
ATOM 730 O O . THR A 1 96 ? 6.524 7.193 -7.059 1.00 98.25 96 THR A O 1
ATOM 733 N N . VAL A 1 97 ? 7.542 5.246 -7.522 1.00 98.44 97 VAL A N 1
ATOM 734 C CA . VAL A 1 97 ? 8.851 5.588 -6.952 1.00 98.44 97 VAL A CA 1
ATOM 735 C C . VAL A 1 97 ? 9.959 4.863 -7.716 1.00 98.44 97 VAL A C 1
ATOM 737 O O . VAL A 1 97 ? 9.735 3.773 -8.248 1.00 98.44 97 VAL A O 1
ATOM 740 N N . VAL A 1 98 ? 11.141 5.476 -7.798 1.00 97.38 98 VAL A N 1
ATOM 741 C CA . VAL A 1 98 ? 12.366 4.811 -8.270 1.00 97.38 98 VAL A CA 1
ATOM 742 C C . VAL A 1 98 ? 13.144 4.341 -7.049 1.00 97.38 98 VAL A C 1
ATOM 744 O O . VAL A 1 98 ? 13.404 5.146 -6.154 1.00 97.38 98 VAL A O 1
ATOM 747 N N . LEU A 1 99 ? 13.476 3.055 -7.031 1.00 94.44 99 LEU A N 1
ATOM 748 C CA . LEU A 1 99 ? 14.220 2.361 -5.981 1.00 94.44 99 LEU A CA 1
ATOM 749 C C . LEU A 1 99 ? 15.551 1.873 -6.539 1.00 94.44 99 LEU A C 1
ATOM 751 O O . LEU A 1 99 ? 15.591 1.611 -7.766 1.00 94.44 99 LEU A O 1
#

Secondary structure (DSSP, 8-state):
-----PPPP-----PPP-THHHHHHHHHHHHHHHHHHS-SS-SPPPPEEEEEES--SS--EEEEEPPSS---EEEEEEE-TT--EEEEEEETT--EEE-

pLDDT: mean 84.07, std 14.76, range [43.84, 98.44]

InterPro domains:
  IPR003961 Fibronectin type III [PF00041] (45-97)
  IPR003961 Fibronectin type III [PS50853] (46-99)
  IPR003961 Fibronectin type III [cd00063] (44-99)
  IPR013783 Immunoglobulin-like fold [G3DSA:2.60.40.10] (40-99)
  IPR036116 Fibronectin type III superfamily [SSF49265] (42-99)

Organism: Nothobranchius kadleci (NCBI:txid1051664)

Sequence (99 aa):
LRSIATDPDEIHMYNVADFSFLLDIVDNLSDNLCNSVKGAGGAPDAPTNLVTSEVTHQSFRATWTAPEGPVEKYRVEYMTVSGAPEQVFVDGTETTVVL